Protein AF-A0A0L0ULN6-F1 (afdb_monomer_lite)

Secondary structure (DSSP, 8-state):
-GGGTTTS-HHHHHHHHHHT---SS--HHHHHHHHHHHHHHHHHHHHHHHHTT--HHHHHHHHHSTTSS--SSHHHHHHHH-TTHHHHHH-TTS-HHHHHHHHHHHHHHTHHHHHHHTT-HHHHHHHHHHTTT---PPPPP----------GGGGSS-----

Sequence (162 aa):
VVAAFANDPLDKLRARAADHGEYIRLSIEDKIELDAAHLAYQRSVAIITIKNKLKPGPVQTYLGNATRSRGTTNFNYFCKYDEEAGPIHRDPLIPYSERMVACGALWFQLGDAGRRQWKDEEFLDSIAAKRIDDAEAEPVPQSYRRPDRLKLTAWTRKIKRE

pLDDT: mean 74.61, std 17.22, range [36.41, 96.75]

Radius of gyration: 19.81 Å; chains: 1; bounding box: 51×35×45 Å

Structure (mmCIF, N/CA/C/O backbone):
data_AF-A0A0L0ULN6-F1
#
_entry.id   AF-A0A0L0ULN6-F1
#
loop_
_atom_site.group_PDB
_atom_site.id
_atom_site.type_symbol
_atom_site.label_atom_id
_atom_site.label_alt_id
_atom_site.label_comp_id
_atom_site.label_asym_id
_atom_site.label_entity_id
_atom_site.label_seq_id
_atom_site.pdbx_PDB_ins_code
_atom_site.Cartn_x
_atom_site.Cartn_y
_atom_site.Cartn_z
_atom_site.occupancy
_atom_site.B_iso_or_equiv
_atom_site.auth_seq_id
_atom_site.auth_comp_id
_atom_site.auth_asym_id
_atom_site.auth_atom_id
_atom_site.pdbx_PDB_model_num
ATOM 1 N N . VAL A 1 1 ? 15.457 -15.679 -13.984 1.00 51.94 1 VAL A N 1
ATOM 2 C CA . VAL A 1 1 ? 14.741 -15.475 -12.699 1.00 51.94 1 VAL A CA 1
ATOM 3 C C . VAL A 1 1 ? 13.366 -14.839 -12.914 1.00 51.94 1 VAL A C 1
ATOM 5 O O . VAL A 1 1 ? 12.394 -15.437 -12.487 1.00 51.94 1 VAL A O 1
ATOM 8 N N . VAL A 1 2 ? 13.247 -13.727 -13.655 1.00 56.56 2 VAL A N 1
ATOM 9 C CA . VAL A 1 2 ? 11.963 -13.021 -13.905 1.00 56.56 2 VAL A CA 1
ATOM 10 C C . VAL A 1 2 ? 10.849 -13.920 -14.478 1.00 56.56 2 VAL A C 1
ATOM 12 O O . VAL A 1 2 ? 9.715 -13.862 -14.015 1.00 56.56 2 VAL A O 1
ATOM 15 N N . ALA A 1 3 ? 11.174 -14.823 -15.412 1.00 61.00 3 ALA A N 1
ATOM 16 C CA . ALA A 1 3 ? 10.196 -15.740 -16.013 1.00 61.00 3 ALA A CA 1
ATOM 17 C C . ALA A 1 3 ? 9.526 -16.703 -15.010 1.00 61.00 3 ALA A C 1
ATOM 19 O O . ALA A 1 3 ? 8.411 -17.149 -15.254 1.00 61.00 3 ALA A O 1
ATOM 20 N N . ALA A 1 4 ? 10.173 -17.001 -13.876 1.00 67.19 4 ALA A N 1
ATOM 21 C CA . ALA A 1 4 ? 9.626 -17.906 -12.863 1.00 67.19 4 ALA A CA 1
ATOM 22 C C . ALA A 1 4 ? 8.501 -17.271 -12.029 1.00 67.19 4 ALA A C 1
ATOM 24 O O . ALA A 1 4 ? 7.751 -17.991 -11.379 1.00 67.19 4 ALA A O 1
ATOM 25 N N . PHE A 1 5 ? 8.376 -15.940 -12.054 1.00 73.75 5 PHE A N 1
ATOM 26 C CA . PHE A 1 5 ? 7.412 -15.198 -11.239 1.00 73.75 5 PHE A CA 1
ATOM 27 C C . PHE A 1 5 ? 6.361 -14.459 -12.074 1.00 73.75 5 PHE A C 1
ATOM 29 O O . PHE A 1 5 ? 5.481 -13.815 -11.519 1.00 73.75 5 PHE A O 1
ATOM 36 N N . ALA A 1 6 ? 6.413 -14.559 -13.404 1.00 72.12 6 ALA A N 1
ATOM 37 C CA . ALA A 1 6 ? 5.553 -13.786 -14.304 1.00 72.12 6 ALA A CA 1
ATOM 38 C C . ALA A 1 6 ? 4.043 -14.008 -14.080 1.00 72.12 6 ALA A C 1
ATOM 40 O O . ALA A 1 6 ? 3.249 -13.113 -14.352 1.00 72.12 6 ALA A O 1
ATOM 41 N N . ASN A 1 7 ? 3.663 -15.181 -13.563 1.00 80.56 7 ASN A N 1
ATOM 42 C CA . ASN A 1 7 ? 2.272 -15.553 -13.299 1.00 80.56 7 ASN A CA 1
ATOM 43 C C . ASN A 1 7 ? 1.882 -15.448 -11.815 1.00 80.56 7 ASN A C 1
ATOM 45 O O . ASN A 1 7 ? 0.751 -15.786 -11.463 1.00 80.56 7 ASN A O 1
ATOM 49 N N . ASP A 1 8 ? 2.794 -15.026 -10.934 1.00 79.19 8 ASP A N 1
ATOM 50 C CA . ASP A 1 8 ? 2.466 -14.881 -9.519 1.00 79.19 8 ASP A CA 1
ATOM 51 C C . ASP A 1 8 ? 1.533 -13.671 -9.312 1.00 79.19 8 ASP A C 1
ATOM 53 O O . ASP A 1 8 ? 1.737 -12.612 -9.914 1.00 79.19 8 ASP A O 1
ATOM 57 N N . PRO A 1 9 ? 0.519 -13.780 -8.434 1.00 80.56 9 PRO A N 1
ATOM 58 C CA . PRO A 1 9 ? -0.282 -12.629 -8.041 1.00 80.56 9 PRO A CA 1
ATOM 59 C C . PRO A 1 9 ? 0.603 -11.556 -7.388 1.00 80.56 9 PRO A C 1
ATOM 61 O O . PRO A 1 9 ? 1.616 -11.859 -6.748 1.00 80.56 9 PRO A O 1
ATOM 64 N N . LEU A 1 10 ? 0.193 -10.289 -7.519 1.00 77.50 10 LEU A N 1
ATOM 65 C CA . LEU A 1 10 ? 0.982 -9.120 -7.106 1.00 77.50 10 LEU A CA 1
ATOM 66 C C . LEU A 1 10 ? 1.473 -9.195 -5.651 1.00 77.50 10 LEU A C 1
ATOM 68 O O . LEU A 1 10 ? 2.571 -8.737 -5.342 1.00 77.50 10 LEU A O 1
ATOM 72 N N . ASP A 1 11 ? 0.691 -9.774 -4.748 1.00 70.19 11 ASP A N 1
ATOM 73 C CA . ASP A 1 11 ? 1.057 -9.866 -3.335 1.00 70.19 11 ASP A CA 1
ATOM 74 C C . ASP A 1 11 ? 2.137 -10.908 -3.058 1.00 70.19 11 ASP A C 1
ATOM 76 O O . ASP A 1 11 ? 3.064 -10.643 -2.289 1.00 70.19 11 ASP A O 1
ATOM 80 N N . LYS A 1 12 ? 2.112 -12.035 -3.777 1.00 77.25 12 LYS A N 1
ATOM 81 C CA . LYS A 1 12 ? 3.208 -13.013 -3.748 1.00 77.25 12 LYS A CA 1
ATOM 82 C C . LYS A 1 12 ? 4.477 -12.425 -4.354 1.00 77.25 12 LYS A C 1
ATOM 84 O O . LYS A 1 12 ? 5.553 -12.611 -3.790 1.00 77.25 12 LYS A O 1
ATOM 89 N N . LEU A 1 13 ? 4.355 -11.649 -5.435 1.00 80.44 13 LEU A N 1
ATOM 90 C CA . LEU A 1 13 ? 5.482 -10.911 -6.013 1.00 80.44 13 LEU A CA 1
ATOM 91 C C . LEU A 1 13 ? 6.113 -9.942 -5.007 1.00 80.44 13 LEU A C 1
ATOM 93 O O . LEU A 1 13 ? 7.335 -9.898 -4.892 1.00 80.44 13 LEU A O 1
ATOM 97 N N . ARG A 1 14 ? 5.300 -9.206 -4.237 1.00 79.94 14 ARG A N 1
ATOM 98 C CA . ARG A 1 14 ? 5.784 -8.294 -3.186 1.00 79.94 14 ARG A CA 1
ATOM 99 C C . ARG A 1 14 ? 6.528 -9.030 -2.074 1.00 79.94 14 ARG A C 1
ATOM 101 O O . ARG A 1 14 ? 7.600 -8.581 -1.678 1.00 79.94 14 ARG A O 1
ATOM 108 N N . ALA A 1 15 ? 5.977 -10.144 -1.588 1.00 76.44 15 ALA A N 1
ATOM 109 C CA . ALA A 1 15 ? 6.623 -10.955 -0.557 1.00 76.44 15 ALA A CA 1
ATOM 110 C C . ALA A 1 15 ? 7.980 -11.489 -1.043 1.00 76.44 15 ALA A C 1
ATOM 112 O O . ALA A 1 15 ? 9.001 -11.263 -0.400 1.00 76.44 15 ALA A O 1
ATOM 113 N N . ARG A 1 16 ? 8.017 -12.076 -2.245 1.00 78.38 16 ARG A N 1
ATOM 114 C CA . ARG A 1 16 ? 9.261 -12.564 -2.853 1.00 78.38 16 ARG A CA 1
ATOM 115 C C . ARG A 1 16 ? 10.274 -11.451 -3.103 1.00 78.38 16 ARG A C 1
ATOM 117 O O . ARG A 1 16 ? 11.460 -11.663 -2.887 1.00 78.38 16 ARG A O 1
ATOM 124 N N . ALA A 1 17 ? 9.838 -10.274 -3.550 1.00 82.69 17 ALA A N 1
ATOM 125 C CA . ALA A 1 17 ? 10.733 -9.136 -3.753 1.00 82.69 17 ALA A CA 1
ATOM 126 C C . ALA A 1 17 ? 11.414 -8.704 -2.443 1.00 82.69 17 ALA A C 1
ATOM 128 O O . ALA A 1 17 ? 12.585 -8.330 -2.464 1.00 82.69 17 ALA A O 1
ATOM 129 N N . ALA A 1 18 ? 10.710 -8.793 -1.309 1.00 77.50 18 ALA A N 1
ATOM 130 C CA . ALA A 1 18 ? 11.297 -8.553 0.006 1.00 77.50 18 ALA A CA 1
ATOM 131 C C . ALA A 1 18 ? 12.289 -9.660 0.403 1.00 77.50 18 ALA A C 1
ATOM 133 O O . ALA A 1 18 ? 13.384 -9.349 0.871 1.00 77.50 18 ALA A O 1
ATOM 134 N N . ASP A 1 19 ? 11.941 -10.928 0.166 1.00 79.12 19 ASP A N 1
ATOM 135 C CA . ASP A 1 19 ? 12.786 -12.081 0.507 1.00 79.12 19 ASP A CA 1
ATOM 136 C C . ASP A 1 19 ? 14.081 -12.134 -0.326 1.00 79.12 19 ASP A C 1
ATOM 138 O O . ASP A 1 19 ? 15.147 -12.466 0.191 1.00 79.12 19 ASP A O 1
ATOM 142 N N . HIS A 1 20 ? 14.008 -11.770 -1.610 1.00 80.56 20 HIS A N 1
ATOM 143 C CA . HIS A 1 20 ? 15.142 -11.736 -2.544 1.00 80.56 20 HIS A CA 1
ATOM 144 C C . HIS A 1 20 ? 15.895 -10.390 -2.553 1.00 80.56 20 HIS A C 1
ATOM 146 O O . HIS A 1 20 ? 16.808 -10.191 -3.356 1.00 80.56 20 HIS A O 1
ATOM 152 N N . GLY A 1 21 ? 15.513 -9.442 -1.692 1.00 79.31 21 GLY A N 1
ATOM 153 C CA . GLY A 1 21 ? 16.095 -8.103 -1.641 1.00 79.31 21 GLY A CA 1
ATOM 154 C C . GLY A 1 21 ? 17.517 -8.092 -1.072 1.00 79.31 21 GLY A C 1
ATOM 155 O O . GLY A 1 21 ? 17.715 -7.980 0.138 1.00 79.31 21 GLY A O 1
ATOM 156 N N . GLU A 1 22 ? 18.528 -8.154 -1.937 1.00 78.81 22 GLU A N 1
ATOM 157 C CA . GLU A 1 22 ? 19.936 -8.142 -1.511 1.00 78.81 22 GLU A CA 1
ATOM 158 C C . GLU A 1 22 ? 20.552 -6.738 -1.468 1.00 78.81 22 GLU A C 1
ATOM 160 O O . GLU A 1 22 ? 21.306 -6.417 -0.544 1.00 78.81 22 GLU A O 1
ATOM 165 N N . TYR A 1 23 ? 20.226 -5.885 -2.441 1.00 78.06 23 TYR A N 1
ATOM 166 C CA . TYR A 1 23 ? 20.857 -4.578 -2.632 1.00 78.06 23 TYR A CA 1
ATOM 167 C C . TYR A 1 23 ? 19.973 -3.431 -2.144 1.00 78.06 23 TYR A C 1
ATOM 169 O O . TYR A 1 23 ? 18.759 -3.445 -2.308 1.00 78.06 23 TYR A O 1
ATOM 177 N N . ILE A 1 24 ? 20.601 -2.412 -1.549 1.00 72.38 24 ILE A N 1
ATOM 178 C CA . ILE A 1 24 ? 19.891 -1.250 -0.986 1.00 72.38 24 ILE A CA 1
ATOM 179 C C . ILE A 1 24 ? 19.811 -0.092 -1.994 1.00 72.38 24 ILE A C 1
ATOM 181 O O . ILE A 1 24 ? 18.902 0.732 -1.929 1.00 72.38 24 ILE A O 1
ATOM 185 N N . ARG A 1 25 ? 20.777 0.008 -2.915 1.00 75.38 25 ARG A N 1
ATOM 186 C CA . ARG A 1 25 ? 20.852 1.090 -3.907 1.00 75.38 25 ARG A CA 1
ATOM 187 C C . ARG A 1 25 ? 20.439 0.592 -5.285 1.00 75.38 25 ARG A C 1
ATOM 189 O O . ARG A 1 25 ? 20.830 -0.501 -5.675 1.00 75.38 25 ARG A O 1
ATOM 196 N N . LEU A 1 26 ? 19.723 1.451 -6.002 1.00 82.81 26 LEU A N 1
ATOM 197 C CA . LEU A 1 26 ? 19.355 1.268 -7.404 1.00 82.81 26 LEU A CA 1
ATOM 198 C C . LEU A 1 26 ? 20.533 1.641 -8.309 1.00 82.81 26 LEU A C 1
ATOM 200 O O . LEU A 1 26 ? 21.080 2.743 -8.157 1.00 82.81 26 LEU A O 1
ATOM 204 N N . SER A 1 27 ? 20.888 0.761 -9.247 1.00 86.56 27 SER A N 1
ATOM 205 C CA . SER A 1 27 ? 21.777 1.116 -10.357 1.00 86.56 27 SER A CA 1
ATOM 206 C C . SER A 1 27 ? 21.073 2.054 -11.347 1.00 86.56 27 SER A C 1
ATOM 208 O O . SER A 1 27 ? 19.884 2.359 -11.206 1.00 86.56 27 SER A O 1
ATOM 210 N N . ILE A 1 28 ? 21.808 2.576 -12.331 1.00 86.94 28 ILE A N 1
ATOM 211 C CA . ILE A 1 28 ? 21.217 3.412 -13.388 1.00 86.94 28 ILE A CA 1
ATOM 212 C C . ILE A 1 28 ? 20.243 2.575 -14.226 1.00 86.94 28 ILE A C 1
ATOM 214 O O . ILE A 1 28 ? 19.137 3.028 -14.512 1.00 86.94 28 ILE A O 1
ATOM 218 N N . GLU A 1 29 ? 20.616 1.339 -14.540 1.00 88.81 29 GLU A N 1
ATOM 219 C CA . GLU A 1 29 ? 19.792 0.372 -15.267 1.00 88.81 29 GLU A CA 1
ATOM 220 C C . GLU A 1 29 ? 18.510 0.067 -14.490 1.00 88.81 29 GLU A C 1
ATOM 222 O O . GLU A 1 29 ? 17.422 0.152 -15.058 1.00 88.81 29 GLU A O 1
ATOM 227 N N . ASP A 1 30 ? 18.625 -0.185 -13.178 1.00 87.81 30 ASP A N 1
ATOM 228 C CA . ASP A 1 30 ? 17.467 -0.445 -12.318 1.00 87.81 30 ASP A CA 1
ATOM 229 C C . ASP A 1 30 ? 16.495 0.759 -12.327 1.00 87.81 30 ASP A C 1
ATOM 231 O O . ASP A 1 30 ? 15.278 0.583 -12.349 1.00 87.81 30 ASP A O 1
ATOM 235 N N . LYS A 1 31 ? 17.006 2.002 -12.344 1.00 88.69 31 LYS A N 1
ATOM 236 C CA . LYS A 1 31 ? 16.163 3.213 -12.431 1.00 88.69 31 LYS A CA 1
ATOM 237 C C . LYS A 1 31 ? 15.440 3.316 -13.768 1.00 88.69 31 LYS A C 1
ATOM 239 O O . LYS A 1 31 ? 14.249 3.603 -13.777 1.00 88.69 31 LYS A O 1
ATOM 244 N N . ILE A 1 32 ? 16.138 3.064 -14.875 1.00 92.88 32 ILE A N 1
ATOM 245 C CA . ILE A 1 32 ? 15.547 3.106 -16.220 1.00 92.88 32 ILE A CA 1
ATOM 246 C C . ILE A 1 32 ? 14.415 2.076 -16.337 1.00 92.88 32 ILE A C 1
ATOM 248 O O . ILE A 1 32 ? 13.341 2.392 -16.852 1.00 92.88 32 ILE A O 1
ATOM 252 N N . GLU A 1 33 ? 14.629 0.859 -15.830 1.00 91.62 33 GLU A N 1
ATOM 253 C CA . GLU A 1 33 ? 13.610 -0.195 -15.838 1.00 91.62 33 GLU A CA 1
ATOM 254 C C . GLU A 1 33 ? 12.395 0.180 -14.971 1.00 91.62 33 GLU A C 1
ATOM 256 O O . GLU A 1 33 ? 11.246 0.039 -15.404 1.00 91.62 33 GLU A O 1
ATOM 261 N N . LEU A 1 34 ? 12.632 0.732 -13.777 1.00 90.06 34 LEU A N 1
ATOM 262 C CA . LEU A 1 34 ? 11.566 1.199 -12.889 1.00 90.06 34 LEU A CA 1
ATOM 263 C C . LEU A 1 34 ? 10.770 2.367 -13.481 1.00 90.06 34 LEU A C 1
ATOM 265 O O . LEU A 1 34 ? 9.543 2.378 -13.368 1.00 90.06 34 LEU A O 1
ATOM 269 N N . ASP A 1 35 ? 11.433 3.318 -14.137 1.00 92.56 35 ASP A N 1
ATOM 270 C CA . ASP A 1 35 ? 10.774 4.449 -14.791 1.00 92.56 35 ASP A CA 1
ATOM 271 C C . ASP A 1 35 ? 9.879 3.971 -15.940 1.00 92.56 35 ASP A C 1
ATOM 273 O O . ASP A 1 35 ? 8.728 4.403 -16.057 1.00 92.56 35 ASP A O 1
ATOM 277 N N . ALA A 1 36 ? 10.350 3.015 -16.748 1.00 93.75 36 ALA A N 1
ATOM 278 C CA . ALA A 1 36 ? 9.545 2.410 -17.806 1.00 93.75 36 ALA A CA 1
ATOM 279 C C . ALA A 1 36 ? 8.290 1.713 -17.246 1.00 93.75 36 ALA A C 1
ATOM 281 O O . ALA A 1 36 ? 7.181 1.915 -17.757 1.00 93.75 36 ALA A O 1
ATOM 282 N N . ALA A 1 37 ? 8.436 0.948 -16.159 1.00 92.94 37 ALA A N 1
ATOM 283 C CA . ALA A 1 37 ? 7.311 0.312 -15.475 1.00 92.94 37 ALA A CA 1
ATOM 284 C C . ALA A 1 37 ? 6.332 1.346 -14.886 1.00 92.94 37 ALA A C 1
ATOM 286 O O . ALA A 1 37 ? 5.110 1.196 -15.002 1.00 92.94 37 ALA A O 1
ATOM 287 N N . HIS A 1 38 ? 6.850 2.430 -14.301 1.00 90.19 38 HIS A N 1
ATOM 288 C CA . HIS A 1 38 ? 6.033 3.505 -13.745 1.00 90.19 38 HIS A CA 1
ATOM 289 C C . HIS A 1 38 ? 5.230 4.237 -14.827 1.00 90.19 38 HIS A C 1
ATOM 291 O O . HIS A 1 38 ? 4.036 4.486 -14.648 1.00 90.19 38 HIS A O 1
ATOM 297 N N . LEU A 1 39 ? 5.843 4.524 -15.976 1.00 92.62 39 LEU A N 1
ATOM 298 C CA . LEU A 1 39 ? 5.168 5.143 -17.117 1.00 92.62 39 LEU A CA 1
ATOM 299 C C . LEU A 1 39 ? 4.053 4.253 -17.675 1.00 92.62 39 LEU A C 1
ATOM 301 O O . LEU A 1 39 ? 2.966 4.748 -17.981 1.00 92.62 39 LEU A O 1
ATOM 305 N N . ALA A 1 40 ? 4.280 2.939 -17.771 1.00 94.38 40 ALA A N 1
ATOM 306 C CA . ALA A 1 40 ? 3.247 1.994 -18.195 1.00 94.38 40 ALA A CA 1
ATOM 307 C C . ALA A 1 40 ? 2.037 2.012 -17.242 1.00 94.38 40 ALA A C 1
ATOM 309 O O . ALA A 1 40 ? 0.888 2.108 -17.690 1.00 94.38 40 ALA A O 1
ATOM 310 N N . TYR A 1 41 ? 2.292 2.010 -15.929 1.00 91.12 41 TYR A N 1
ATOM 311 C CA . TYR A 1 41 ? 1.260 2.178 -14.906 1.00 91.12 41 TYR A CA 1
ATOM 312 C C . TYR A 1 41 ? 0.498 3.501 -15.075 1.00 91.12 41 TYR A C 1
ATOM 314 O O . TYR A 1 41 ? -0.727 3.481 -15.215 1.00 91.12 41 TYR A O 1
ATOM 322 N N . GLN A 1 42 ? 1.194 4.640 -15.147 1.00 90.56 42 GLN A N 1
ATOM 323 C CA . GLN A 1 42 ? 0.562 5.952 -15.325 1.00 90.56 42 GLN A CA 1
ATOM 324 C C . GLN A 1 42 ? -0.305 6.011 -16.589 1.00 90.56 42 GLN A C 1
ATOM 326 O O . GLN A 1 42 ? -1.426 6.524 -16.550 1.00 90.56 42 GLN A O 1
ATOM 331 N N . ARG A 1 43 ? 0.172 5.433 -17.698 1.00 94.31 43 ARG A N 1
ATOM 332 C CA . ARG A 1 43 ? -0.575 5.370 -18.959 1.00 94.31 43 ARG A CA 1
ATOM 333 C C . ARG A 1 43 ? -1.876 4.585 -18.804 1.00 94.31 43 ARG A C 1
ATOM 335 O O . ARG A 1 43 ? -2.918 5.054 -19.255 1.00 94.31 43 ARG A O 1
ATOM 342 N N . SER A 1 44 ? -1.836 3.426 -18.146 1.00 94.38 44 SER A N 1
ATOM 343 C CA . SER A 1 44 ? -3.041 2.624 -17.886 1.00 94.38 44 SER A CA 1
ATOM 344 C C . SER A 1 44 ? -4.078 3.388 -17.052 1.00 94.38 44 SER A C 1
ATOM 346 O O . SER A 1 44 ? -5.260 3.420 -17.402 1.00 94.38 44 SER A O 1
ATOM 348 N N . VAL A 1 45 ? -3.627 4.087 -16.006 1.00 92.25 45 VAL A N 1
ATOM 349 C CA . VAL A 1 45 ? -4.481 4.895 -15.129 1.00 92.25 45 VAL A CA 1
ATOM 350 C C . VAL A 1 45 ? -5.109 6.047 -15.911 1.00 92.25 45 VAL A C 1
ATOM 352 O O . VAL A 1 45 ? -6.314 6.287 -15.802 1.00 92.25 45 VAL A O 1
ATOM 355 N N . ALA A 1 46 ? -4.325 6.731 -16.746 1.00 93.50 46 ALA A N 1
ATOM 356 C CA . ALA A 1 46 ? -4.810 7.818 -17.587 1.00 93.50 46 ALA A CA 1
ATOM 357 C C . ALA A 1 46 ? -5.872 7.339 -18.591 1.00 93.50 46 ALA A C 1
ATOM 359 O O . ALA A 1 46 ? -6.910 7.983 -18.725 1.00 93.50 46 ALA A O 1
ATOM 360 N N . ILE A 1 47 ? -5.671 6.182 -19.236 1.00 96.75 47 ILE A N 1
ATOM 361 C CA . ILE A 1 47 ? -6.653 5.592 -20.164 1.00 96.75 47 ILE A CA 1
ATOM 362 C C . ILE A 1 47 ? -7.987 5.331 -19.457 1.00 96.75 47 ILE A C 1
ATOM 364 O O . ILE A 1 47 ? -9.032 5.707 -19.983 1.00 96.75 47 ILE A O 1
ATOM 368 N N . ILE A 1 48 ? -7.968 4.730 -18.262 1.00 94.12 48 ILE A N 1
ATOM 369 C CA . ILE A 1 48 ? -9.186 4.475 -17.473 1.00 94.12 48 ILE A CA 1
ATOM 370 C C . ILE A 1 48 ? -9.866 5.794 -17.095 1.00 94.12 48 ILE A C 1
ATOM 372 O O . ILE A 1 48 ? -11.082 5.933 -17.235 1.00 94.12 48 ILE A O 1
ATOM 376 N N . THR A 1 49 ? -9.074 6.773 -16.660 1.00 91.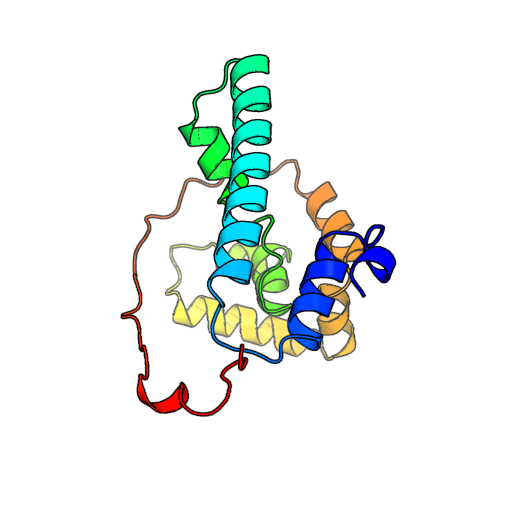62 49 THR A N 1
ATOM 377 C CA . THR A 1 49 ? -9.556 8.102 -16.264 1.00 91.62 49 THR A CA 1
ATOM 378 C C . THR A 1 49 ? -10.274 8.792 -17.424 1.00 91.62 49 THR A C 1
ATOM 380 O O . THR A 1 49 ? -11.390 9.273 -17.249 1.00 91.62 49 THR A O 1
ATOM 383 N N . ILE A 1 50 ? -9.682 8.774 -18.624 1.00 93.94 50 ILE A N 1
ATOM 384 C CA . ILE A 1 50 ? -10.267 9.349 -19.845 1.00 93.94 50 ILE A CA 1
ATOM 385 C C . ILE A 1 50 ? -11.516 8.572 -20.267 1.00 93.94 50 ILE A C 1
ATOM 387 O O . ILE A 1 50 ? -12.566 9.178 -20.482 1.00 93.94 50 ILE A O 1
ATOM 391 N N . LYS A 1 51 ? -11.423 7.236 -20.346 1.00 95.75 51 LYS A N 1
ATOM 392 C CA . LYS A 1 51 ? -12.529 6.352 -20.748 1.00 95.75 51 LYS A CA 1
ATOM 393 C C . LYS A 1 51 ? -13.781 6.604 -19.907 1.00 95.75 51 LYS A C 1
ATOM 395 O O . LYS A 1 51 ? -14.881 6.663 -20.447 1.00 95.75 51 LYS A O 1
ATOM 400 N N . ASN A 1 52 ? -13.594 6.793 -18.604 1.00 93.38 52 ASN A N 1
ATOM 401 C CA . ASN A 1 52 ? -14.678 6.963 -17.642 1.00 93.38 52 ASN A CA 1
ATOM 402 C C . ASN A 1 52 ? -14.968 8.439 -17.306 1.00 93.38 52 ASN A C 1
ATOM 404 O O . ASN A 1 52 ? -15.794 8.705 -16.438 1.00 93.38 52 ASN A O 1
ATOM 408 N N . LYS A 1 53 ? -14.308 9.400 -17.976 1.00 93.44 53 LYS A N 1
ATOM 409 C CA . LYS A 1 53 ? -14.457 10.854 -17.758 1.00 93.44 53 LYS A CA 1
ATOM 410 C C . LYS A 1 53 ? -14.275 11.278 -16.290 1.00 93.44 53 LYS A C 1
ATOM 412 O O . LYS A 1 53 ? -14.972 12.159 -15.790 1.00 93.44 53 LYS A O 1
ATOM 417 N N . LEU A 1 54 ? -13.341 10.637 -15.591 1.00 86.94 54 LEU A N 1
ATOM 418 C CA . LEU A 1 54 ? -13.090 10.866 -14.169 1.00 86.94 54 LEU A CA 1
ATOM 419 C C . LEU A 1 54 ? -12.172 12.073 -13.956 1.00 86.94 54 LEU A C 1
ATOM 421 O O . LEU A 1 54 ? -11.283 12.354 -14.760 1.00 86.94 54 LEU A O 1
ATOM 425 N N . LYS A 1 55 ? -12.339 12.763 -12.823 1.00 84.81 55 LYS A N 1
ATOM 426 C CA . LYS A 1 55 ? -11.343 13.738 -12.363 1.00 84.81 55 LYS A CA 1
ATOM 427 C C . LYS A 1 55 ? -10.109 12.989 -11.826 1.00 84.81 55 LYS A C 1
ATOM 429 O O . LYS A 1 55 ? -10.284 12.010 -11.101 1.00 84.81 55 LYS A O 1
ATOM 434 N N . PRO A 1 56 ? -8.874 13.454 -12.095 1.00 80.06 56 PRO A N 1
ATOM 435 C CA . PRO A 1 56 ? -7.661 12.777 -11.626 1.00 80.06 56 PRO A CA 1
ATOM 436 C C . PRO A 1 56 ? -7.548 12.663 -10.100 1.00 80.06 56 PRO A C 1
ATOM 438 O O . PRO A 1 56 ? -7.039 11.660 -9.612 1.00 80.06 56 PRO A O 1
ATOM 441 N N . GLY A 1 57 ? -8.043 13.657 -9.351 1.00 79.88 57 GLY A N 1
ATOM 442 C CA . GLY A 1 57 ? -7.956 13.692 -7.884 1.00 79.88 57 GLY A CA 1
ATOM 443 C C . GLY A 1 57 ? -8.546 12.444 -7.213 1.00 79.88 57 GLY A C 1
ATOM 444 O O . GLY A 1 57 ? -7.796 11.702 -6.589 1.00 79.88 57 GLY A O 1
ATOM 445 N N . PRO A 1 58 ? -9.846 12.142 -7.399 1.00 77.81 58 PRO A N 1
ATOM 446 C CA . PRO A 1 58 ? -10.458 10.922 -6.866 1.00 77.81 58 PRO A CA 1
ATOM 447 C C . PRO A 1 58 ? -9.761 9.625 -7.297 1.00 77.81 58 PRO A C 1
ATOM 449 O O . PRO A 1 58 ? -9.626 8.706 -6.495 1.00 77.81 58 PRO A O 1
ATOM 452 N N . VAL A 1 59 ? -9.267 9.549 -8.539 1.00 78.69 59 VAL A N 1
ATOM 453 C CA . VAL A 1 59 ? -8.536 8.373 -9.043 1.00 78.69 59 VAL A CA 1
ATOM 454 C C . VAL A 1 59 ? -7.217 8.185 -8.293 1.00 78.69 59 VAL A C 1
ATOM 456 O O . VAL A 1 59 ? -6.893 7.075 -7.878 1.00 78.69 59 VAL A O 1
ATOM 459 N N . GLN A 1 60 ? -6.468 9.266 -8.078 1.00 77.50 60 GLN A N 1
ATOM 460 C CA . GLN A 1 60 ? -5.226 9.237 -7.310 1.00 77.50 60 GLN A CA 1
ATOM 461 C C . GLN A 1 60 ? -5.479 8.936 -5.835 1.00 77.50 60 GLN A C 1
ATOM 463 O O . GLN A 1 60 ? -4.736 8.147 -5.264 1.00 77.50 60 GLN A O 1
ATOM 468 N N . THR A 1 61 ? -6.536 9.485 -5.233 1.00 73.88 61 THR A N 1
ATOM 469 C CA . THR A 1 61 ? -6.937 9.145 -3.860 1.00 73.88 61 THR A CA 1
ATOM 470 C C . THR A 1 61 ? -7.300 7.668 -3.747 1.00 73.88 61 THR A C 1
ATOM 472 O O . THR A 1 61 ? -6.837 6.991 -2.837 1.00 73.88 61 THR A O 1
ATOM 475 N N . TYR A 1 62 ? -8.057 7.123 -4.700 1.00 76.94 62 TYR A N 1
ATOM 476 C CA . TYR A 1 62 ? -8.409 5.704 -4.718 1.00 76.94 62 TYR A CA 1
ATOM 477 C C . TYR A 1 62 ? -7.179 4.792 -4.875 1.00 76.94 62 TYR A C 1
ATOM 479 O O . TYR A 1 62 ? -7.064 3.778 -4.188 1.00 76.94 62 TYR A O 1
ATOM 487 N N . LEU A 1 63 ? -6.239 5.155 -5.754 1.00 79.25 63 LEU A N 1
ATOM 488 C CA . LEU A 1 63 ? -5.004 4.394 -5.981 1.00 79.25 63 LEU A CA 1
ATOM 489 C C . LEU A 1 63 ? -3.974 4.566 -4.854 1.00 79.25 63 LEU A C 1
ATOM 491 O O . LEU A 1 63 ? -3.211 3.641 -4.581 1.00 79.25 63 LEU A O 1
ATOM 495 N N . GLY A 1 64 ? -3.941 5.744 -4.230 1.00 65.44 64 GLY A N 1
ATOM 496 C CA . GLY A 1 64 ? -3.034 6.123 -3.149 1.00 65.44 64 GLY A CA 1
ATOM 497 C C . GLY A 1 64 ? -3.544 5.764 -1.753 1.00 65.44 64 GLY A C 1
ATOM 498 O O . GLY A 1 64 ? -2.751 5.731 -0.812 1.00 65.44 64 GLY A O 1
ATOM 499 N N . ASN A 1 65 ? -4.835 5.457 -1.597 1.00 55.41 65 ASN A N 1
ATOM 500 C CA . ASN A 1 65 ? -5.377 4.987 -0.331 1.00 55.41 65 ASN A CA 1
ATOM 501 C C . ASN A 1 65 ? -4.731 3.651 0.060 1.00 55.41 65 ASN A C 1
ATOM 503 O O . ASN A 1 65 ? -4.636 2.705 -0.726 1.00 55.41 65 ASN A O 1
ATOM 507 N N . ALA A 1 66 ? -4.336 3.570 1.334 1.00 46.97 66 ALA A N 1
ATOM 508 C CA . ALA A 1 66 ? -3.689 2.437 2.001 1.00 46.97 66 ALA A CA 1
ATOM 509 C C . ALA A 1 66 ? -4.521 1.130 2.035 1.00 46.97 66 ALA A C 1
ATOM 511 O O . ALA A 1 66 ? -4.255 0.224 2.817 1.00 46.97 66 ALA A O 1
ATOM 512 N N . THR A 1 67 ? -5.580 1.031 1.234 1.00 46.41 67 THR A N 1
ATOM 513 C CA . THR A 1 67 ? -6.403 -0.166 1.036 1.00 46.41 67 THR A CA 1
ATOM 514 C C . THR A 1 67 ? -5.737 -1.203 0.132 1.00 46.41 67 THR A C 1
ATOM 516 O O . THR A 1 67 ? -6.085 -2.371 0.241 1.00 46.41 67 THR A O 1
ATOM 519 N N . ARG A 1 68 ? -4.776 -0.819 -0.728 1.00 50.62 68 ARG A N 1
ATOM 520 C CA . ARG A 1 68 ? -4.084 -1.751 -1.652 1.00 50.62 68 ARG A CA 1
ATOM 521 C C . ARG A 1 68 ? -2.631 -2.064 -1.305 1.00 50.62 68 ARG A C 1
ATOM 523 O O . ARG A 1 68 ? -2.083 -3.056 -1.798 1.00 50.62 68 ARG A O 1
ATOM 530 N N . SER A 1 69 ? -1.980 -1.229 -0.500 1.00 48.59 69 SER A N 1
ATOM 531 C CA . SER A 1 69 ? -0.749 -1.622 0.173 1.00 48.59 69 SER A CA 1
ATOM 532 C C . SER A 1 69 ? -1.166 -2.510 1.329 1.00 48.59 69 SER A C 1
ATOM 534 O O . SER A 1 69 ? -1.681 -2.028 2.337 1.00 48.59 69 SER A O 1
ATOM 536 N N . ARG A 1 70 ? -0.990 -3.824 1.159 1.00 53.66 70 ARG A N 1
ATOM 537 C CA . ARG A 1 70 ? -1.150 -4.739 2.274 1.00 53.66 70 ARG A CA 1
ATOM 538 C C . ARG A 1 70 ? -0.241 -4.234 3.398 1.00 53.66 70 ARG A C 1
ATOM 540 O O . ARG A 1 70 ? 0.969 -4.140 3.197 1.00 53.66 70 ARG A O 1
ATOM 547 N N . GLY A 1 71 ? -0.830 -3.748 4.494 1.00 51.69 71 GLY A N 1
ATOM 548 C CA . GLY A 1 71 ? -0.079 -3.087 5.559 1.00 51.69 71 GLY A CA 1
ATOM 549 C C . GLY A 1 71 ? 1.032 -4.007 6.059 1.00 51.69 71 GLY A C 1
ATOM 550 O O . GLY A 1 71 ? 0.896 -5.225 6.013 1.00 51.69 71 GLY A O 1
ATOM 551 N N . THR A 1 72 ? 2.140 -3.442 6.540 1.00 54.59 72 THR A N 1
ATOM 552 C CA . THR A 1 72 ? 3.330 -4.232 6.907 1.00 54.59 72 THR A CA 1
ATOM 553 C C . THR A 1 72 ? 3.060 -5.254 8.024 1.00 54.59 72 THR A C 1
ATOM 555 O O . THR A 1 72 ? 3.865 -6.160 8.220 1.00 54.59 72 THR A O 1
ATOM 558 N N . THR A 1 73 ? 1.955 -5.127 8.774 1.00 70.06 73 THR A N 1
ATOM 559 C CA . THR A 1 73 ? 1.642 -5.984 9.925 1.00 70.06 73 THR A CA 1
ATOM 560 C C . THR A 1 73 ? 0.189 -6.466 9.931 1.00 70.06 73 THR A C 1
ATOM 562 O O . THR A 1 73 ? -0.740 -5.692 9.697 1.00 70.06 73 THR A O 1
ATOM 565 N N . ASN A 1 74 ? -0.012 -7.735 10.308 1.00 83.00 74 ASN A N 1
ATOM 566 C CA . ASN A 1 74 ? -1.334 -8.338 10.541 1.00 83.00 74 ASN A CA 1
ATOM 567 C C . ASN A 1 74 ? -2.179 -7.531 11.545 1.00 83.00 74 ASN A C 1
ATOM 569 O O . ASN A 1 74 ? -3.395 -7.435 11.420 1.00 83.00 74 ASN A O 1
ATOM 573 N N . PHE A 1 75 ? -1.515 -6.911 12.522 1.00 84.62 75 PHE A N 1
ATOM 574 C CA . PHE A 1 75 ? -2.145 -6.067 13.533 1.00 84.62 75 PHE A CA 1
ATOM 575 C C . PHE A 1 75 ? -2.872 -4.859 12.927 1.00 84.62 75 PHE A C 1
ATOM 577 O O . PHE A 1 75 ? -3.962 -4.517 13.368 1.00 84.62 75 PHE A O 1
ATOM 584 N N . ASN A 1 76 ? -2.322 -4.243 11.876 1.00 83.00 76 ASN A N 1
ATOM 585 C CA . ASN A 1 76 ? -2.984 -3.109 11.231 1.00 83.00 76 ASN A CA 1
ATOM 586 C C . ASN A 1 76 ? -4.293 -3.527 10.545 1.00 83.00 76 ASN A C 1
ATOM 588 O O . ASN A 1 76 ? -5.224 -2.727 10.477 1.00 83.00 76 ASN A O 1
ATOM 592 N N . TYR A 1 77 ? -4.381 -4.766 10.052 1.00 80.75 77 TYR A N 1
ATOM 593 C CA . TYR A 1 77 ? -5.632 -5.297 9.515 1.00 80.75 77 TYR A CA 1
ATOM 594 C C . TYR A 1 77 ? -6.654 -5.568 10.592 1.00 80.75 77 TYR A C 1
ATOM 596 O O . TYR A 1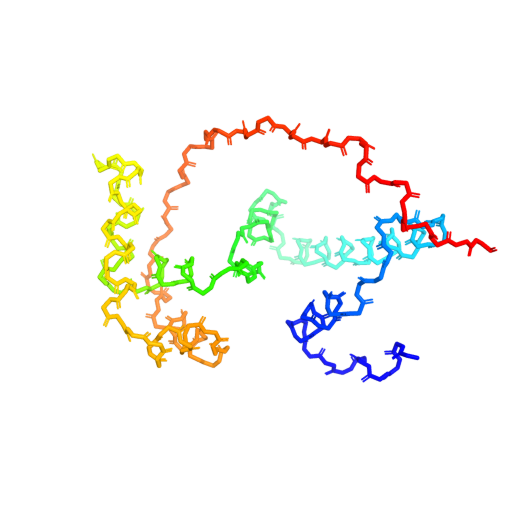 77 ? -7.801 -5.177 10.419 1.00 80.75 77 TYR A O 1
ATOM 604 N N . PHE A 1 78 ? -6.223 -6.156 11.703 1.00 86.50 78 PHE A N 1
ATOM 605 C CA . PHE A 1 78 ? -7.070 -6.344 12.868 1.00 86.50 78 PHE A CA 1
ATOM 606 C C . PHE A 1 78 ? -7.667 -5.011 13.334 1.00 86.50 78 PHE A C 1
ATOM 608 O O . PHE A 1 78 ? -8.878 -4.838 13.298 1.00 86.50 78 PHE A O 1
ATOM 615 N N . CYS A 1 79 ? -6.837 -3.999 13.599 1.00 84.88 79 CYS A N 1
ATOM 616 C CA . CYS A 1 79 ? -7.313 -2.674 14.012 1.00 84.88 79 CYS A CA 1
ATOM 617 C C . CYS A 1 79 ? -8.236 -1.994 12.991 1.00 84.88 79 CYS A C 1
ATOM 619 O O . CYS A 1 79 ? -8.982 -1.089 13.344 1.00 84.88 79 CYS A O 1
ATOM 621 N N . LYS A 1 80 ? -8.164 -2.362 11.708 1.00 80.00 80 LYS A N 1
ATOM 622 C CA . LYS A 1 80 ? -8.967 -1.738 10.652 1.00 80.00 80 LYS A CA 1
ATOM 623 C C . LYS A 1 80 ? -10.269 -2.486 10.391 1.00 80.00 80 LYS A C 1
ATOM 625 O O . LYS A 1 80 ? -11.289 -1.850 10.129 1.00 80.00 80 LYS A O 1
ATOM 630 N N . TYR A 1 81 ? -10.228 -3.810 10.371 1.00 81.31 81 TYR A N 1
ATOM 631 C CA . TYR A 1 81 ? -11.295 -4.649 9.836 1.00 81.31 81 TYR A CA 1
ATOM 632 C C . TYR A 1 81 ? -12.075 -5.401 10.901 1.00 81.31 81 TYR A C 1
ATOM 634 O O . TYR A 1 81 ? -13.228 -5.726 10.645 1.00 81.31 81 TYR A O 1
ATOM 642 N N . ASP A 1 82 ? -11.490 -5.610 12.075 1.00 87.19 82 ASP A N 1
ATOM 643 C CA . ASP A 1 82 ? -12.169 -6.263 13.183 1.00 87.19 82 ASP A CA 1
ATOM 644 C C . ASP A 1 82 ? -13.413 -5.475 13.626 1.00 87.19 82 ASP A C 1
ATOM 646 O O . ASP A 1 82 ? -13.492 -4.244 13.482 1.00 87.19 82 ASP A O 1
ATOM 650 N N . GLU A 1 83 ? -14.409 -6.205 14.116 1.00 86.81 83 GLU A N 1
ATOM 651 C CA . GLU A 1 83 ? -15.686 -5.646 14.558 1.00 86.81 83 GLU A CA 1
ATOM 652 C C . GLU A 1 83 ? -15.553 -4.919 15.899 1.00 86.81 83 GLU A C 1
ATOM 654 O O . GLU A 1 83 ? -16.200 -3.891 16.089 1.00 86.81 83 GLU A O 1
ATOM 659 N N . GLU A 1 84 ? -14.663 -5.375 16.784 1.00 87.56 84 GLU A N 1
ATOM 660 C CA . GLU A 1 84 ? -14.448 -4.784 18.106 1.00 87.56 84 GLU A CA 1
ATOM 661 C C . GLU A 1 84 ? -13.301 -3.766 18.088 1.00 87.56 84 GLU A C 1
ATOM 663 O O . GLU A 1 84 ? -13.443 -2.643 18.577 1.00 87.56 84 GLU A O 1
ATOM 668 N N . ALA A 1 85 ? -12.165 -4.108 17.470 1.00 87.56 85 ALA A N 1
ATOM 669 C CA . ALA A 1 85 ? -11.011 -3.210 17.415 1.00 87.56 85 ALA A CA 1
ATOM 670 C C . ALA A 1 85 ? -11.174 -2.081 16.382 1.00 87.56 85 ALA A C 1
ATOM 672 O O . ALA A 1 85 ? -10.637 -0.987 16.571 1.00 87.56 85 ALA A O 1
ATOM 673 N N . GLY A 1 86 ? -11.940 -2.311 15.310 1.00 84.88 86 GLY A N 1
ATOM 674 C CA . GLY A 1 86 ? -12.200 -1.328 14.253 1.00 84.88 86 GLY A CA 1
ATOM 675 C C . GLY A 1 86 ? -12.808 -0.014 14.757 1.00 84.88 86 GLY A C 1
ATOM 676 O O . GLY A 1 86 ? -12.253 1.053 14.472 1.00 84.88 86 GLY A O 1
ATOM 677 N N . PRO A 1 87 ? -13.931 -0.054 15.497 1.00 87.75 87 PRO A N 1
ATOM 678 C CA . PRO A 1 87 ? -14.540 1.131 16.097 1.00 87.75 87 PRO A CA 1
ATOM 679 C C . PRO A 1 87 ? -13.595 1.860 17.055 1.00 87.75 87 PRO A C 1
ATOM 681 O O . PRO A 1 87 ? -13.426 3.071 16.929 1.00 87.75 87 PRO A O 1
ATOM 684 N N . ILE A 1 88 ? -12.898 1.124 17.931 1.00 87.12 88 ILE A N 1
ATOM 685 C CA . ILE A 1 88 ? -11.935 1.698 18.885 1.00 87.12 88 ILE A CA 1
ATOM 686 C C . ILE A 1 88 ? -10.819 2.435 18.147 1.00 87.12 88 ILE A C 1
ATOM 688 O O . ILE A 1 88 ? -10.441 3.527 18.551 1.00 87.12 88 ILE A O 1
ATOM 692 N N . HIS A 1 89 ? -10.296 1.868 17.058 1.00 84.25 89 HIS A N 1
ATOM 693 C CA . HIS A 1 89 ? -9.218 2.472 16.279 1.00 84.25 89 HIS A CA 1
ATOM 694 C C . HIS A 1 89 ? -9.647 3.761 15.555 1.00 84.25 89 HIS A C 1
ATOM 696 O O . HIS A 1 89 ? -8.826 4.666 15.375 1.00 84.25 89 HIS A O 1
ATOM 702 N N . ARG A 1 90 ? -10.914 3.851 15.128 1.00 84.31 90 ARG A N 1
ATOM 703 C CA . ARG A 1 90 ? -11.455 5.009 14.394 1.00 84.31 90 ARG A CA 1
ATOM 704 C C . ARG A 1 90 ? -11.997 6.114 15.288 1.00 84.31 90 ARG A C 1
ATOM 706 O O . ARG A 1 90 ? -12.160 7.221 14.786 1.00 84.31 90 ARG A O 1
ATOM 713 N N . ASP A 1 91 ? -12.264 5.834 16.560 1.00 85.38 91 ASP A N 1
ATOM 714 C CA . ASP A 1 91 ? -12.855 6.804 17.478 1.00 85.38 91 ASP A CA 1
ATOM 715 C C . ASP A 1 91 ? -11.941 8.039 17.644 1.00 85.38 91 ASP A C 1
ATOM 717 O O . ASP A 1 91 ? -10.832 7.931 18.179 1.00 85.38 91 ASP A O 1
ATOM 721 N N . PRO A 1 92 ? -12.342 9.234 17.177 1.00 84.19 92 PRO A N 1
ATOM 722 C CA . PRO A 1 92 ? -11.518 10.430 17.307 1.00 84.19 92 PRO A CA 1
ATOM 723 C C . PRO A 1 92 ? -11.493 10.984 18.739 1.00 84.19 92 PRO A C 1
ATOM 725 O O . PRO A 1 92 ? -10.615 11.790 19.044 1.00 84.19 92 PRO A O 1
ATOM 728 N N . LEU A 1 93 ? -12.420 10.571 19.611 1.00 88.06 93 LEU A N 1
ATOM 729 C CA . LEU A 1 93 ? -12.537 11.073 20.984 1.00 88.06 93 LEU A CA 1
ATOM 730 C C . LEU A 1 93 ? -11.460 10.496 21.907 1.00 88.06 93 LEU A C 1
ATOM 732 O O . LEU A 1 93 ? -11.061 11.143 22.873 1.00 88.06 93 LEU A O 1
ATOM 736 N N . ILE A 1 94 ? -10.964 9.297 21.600 1.00 84.69 94 ILE A N 1
ATOM 737 C CA . ILE A 1 94 ? -9.941 8.616 22.396 1.00 84.69 94 ILE A CA 1
ATOM 738 C C . ILE A 1 94 ? -8.546 9.030 21.897 1.00 84.69 94 ILE A C 1
ATOM 740 O O . ILE A 1 94 ? -8.278 8.938 20.695 1.00 84.69 94 ILE A O 1
ATOM 744 N N . PRO A 1 95 ? -7.600 9.436 22.763 1.00 89.50 95 PRO A N 1
ATOM 745 C CA . PRO A 1 95 ? -6.222 9.705 22.359 1.00 89.50 95 PRO A CA 1
ATOM 746 C C . PRO A 1 95 ? -5.594 8.528 21.601 1.00 89.50 95 PRO A C 1
ATOM 748 O O . PRO A 1 95 ? -5.773 7.367 21.964 1.00 89.50 95 PRO A O 1
ATOM 751 N N . TYR A 1 96 ? -4.807 8.812 20.556 1.00 83.75 96 TYR A N 1
ATOM 752 C CA . TYR A 1 96 ? -4.213 7.770 19.702 1.00 83.75 96 TYR A CA 1
ATOM 753 C C . TYR A 1 96 ? -3.478 6.686 20.504 1.00 83.75 96 TYR A C 1
ATOM 755 O O . TYR A 1 96 ? -3.640 5.501 20.230 1.00 83.75 96 TYR A O 1
ATOM 763 N N . SER A 1 97 ? -2.695 7.074 21.515 1.00 85.50 97 SER A N 1
ATOM 764 C CA . SER A 1 97 ? -1.974 6.133 22.377 1.00 85.50 97 SER A CA 1
ATOM 765 C C . SER A 1 97 ? -2.904 5.146 23.079 1.00 85.50 97 SER A C 1
ATOM 767 O O . SER A 1 97 ? -2.606 3.956 23.116 1.00 85.50 97 SER A O 1
ATOM 769 N N . GLU A 1 98 ? -4.038 5.618 23.590 1.00 89.69 98 GLU A N 1
ATOM 770 C CA . GLU A 1 98 ? -5.011 4.798 24.314 1.00 89.69 98 GLU A CA 1
ATOM 771 C C . GLU A 1 98 ? -5.744 3.844 23.371 1.00 89.69 98 GLU A C 1
ATOM 773 O O . GLU A 1 98 ? -5.884 2.661 23.687 1.00 89.69 98 GLU A O 1
ATOM 778 N N . ARG A 1 99 ? -6.085 4.300 22.156 1.00 89.81 99 ARG A N 1
ATOM 779 C CA . ARG A 1 99 ? -6.636 3.424 21.108 1.00 89.81 99 ARG A CA 1
ATOM 780 C C . ARG A 1 99 ? -5.701 2.269 20.785 1.00 89.81 99 ARG A C 1
ATOM 782 O O . ARG A 1 99 ? -6.141 1.126 20.697 1.00 89.81 99 ARG A O 1
ATOM 789 N N . MET A 1 100 ? -4.406 2.553 20.631 1.00 88.75 100 MET A N 1
ATOM 790 C CA . MET A 1 100 ? -3.420 1.521 20.306 1.00 88.75 100 MET A CA 1
ATOM 791 C C . MET A 1 100 ? -3.209 0.530 21.455 1.00 88.75 100 MET A C 1
ATOM 793 O O . MET A 1 100 ? -2.986 -0.649 21.187 1.00 88.75 100 MET A O 1
ATOM 797 N N . VAL A 1 101 ? -3.308 0.972 22.715 1.00 91.88 101 VAL A N 1
ATOM 798 C CA . VAL A 1 101 ? -3.253 0.081 23.887 1.00 91.88 101 VAL A CA 1
ATOM 799 C C . VAL A 1 101 ? -4.477 -0.834 23.929 1.00 91.88 101 VAL A C 1
ATOM 801 O O . VAL A 1 101 ? -4.316 -2.043 24.080 1.00 91.88 101 VAL A O 1
ATOM 804 N N . ALA A 1 102 ? -5.678 -0.287 23.729 1.00 91.25 102 ALA A N 1
ATOM 805 C CA . ALA A 1 102 ? -6.918 -1.061 23.715 1.00 91.25 102 ALA A CA 1
ATOM 806 C C . ALA A 1 102 ? -6.944 -2.087 22.569 1.00 91.25 102 ALA A C 1
ATOM 808 O O . ALA A 1 102 ? -7.167 -3.275 22.802 1.00 91.25 102 ALA A O 1
ATOM 809 N N . CYS A 1 103 ? -6.602 -1.667 21.346 1.00 91.19 103 CYS A N 1
ATOM 810 C CA . CYS A 1 103 ? -6.471 -2.584 20.211 1.00 91.19 103 CYS A CA 1
ATOM 811 C C . CYS A 1 103 ? -5.370 -3.628 20.454 1.00 91.19 103 CYS A C 1
ATOM 813 O O . CYS A 1 103 ? -5.514 -4.789 20.082 1.00 91.19 103 CYS A O 1
ATOM 815 N N . GLY A 1 104 ? -4.270 -3.236 21.103 1.00 91.25 104 GLY A N 1
ATOM 816 C CA . GLY A 1 104 ? -3.196 -4.145 21.494 1.00 91.25 104 GLY A CA 1
ATOM 817 C C . GLY A 1 104 ? -3.669 -5.231 22.460 1.00 91.25 104 GLY A C 1
ATOM 818 O O . GLY A 1 104 ? -3.336 -6.397 22.268 1.00 91.25 104 GLY A O 1
ATOM 819 N N . ALA A 1 105 ? -4.479 -4.879 23.461 1.00 93.38 105 ALA A N 1
ATOM 820 C CA . ALA A 1 105 ? -5.034 -5.840 24.412 1.00 93.38 105 ALA A CA 1
ATOM 821 C C . ALA A 1 105 ? -5.904 -6.894 23.711 1.00 93.38 105 ALA A C 1
ATOM 823 O O . ALA A 1 105 ? -5.687 -8.090 23.913 1.00 93.38 105 ALA A O 1
ATOM 824 N N . LEU A 1 106 ? -6.805 -6.463 22.820 1.00 93.06 106 LEU A N 1
ATOM 825 C CA . LEU A 1 106 ? -7.630 -7.371 22.015 1.00 93.06 106 LEU A CA 1
ATOM 826 C C . LEU A 1 106 ? -6.768 -8.244 21.083 1.00 93.06 106 LEU A C 1
ATOM 828 O O . LEU A 1 106 ? -6.982 -9.449 20.956 1.00 93.06 106 LEU A O 1
ATOM 832 N N . TRP A 1 107 ? -5.712 -7.670 20.502 1.00 92.12 107 TRP A N 1
ATOM 833 C CA . TRP A 1 107 ? -4.764 -8.411 19.669 1.00 92.12 107 TRP A CA 1
ATOM 834 C C . TRP A 1 107 ? -4.044 -9.532 20.424 1.00 92.12 107 TRP A C 1
ATOM 836 O O . TRP A 1 107 ? -3.797 -10.599 19.860 1.00 92.12 107 TRP A O 1
ATOM 846 N N . PHE A 1 108 ? -3.702 -9.324 21.696 1.00 90.56 108 PHE A N 1
ATOM 847 C CA . PHE A 1 108 ? -3.085 -10.371 22.511 1.00 90.56 108 PHE A CA 1
ATOM 848 C C . PHE A 1 108 ? -4.078 -11.463 22.924 1.00 90.56 108 PHE A C 1
ATOM 850 O O . PHE A 1 108 ? -3.677 -12.624 23.015 1.00 90.56 108 PHE A O 1
ATOM 857 N N . GLN A 1 109 ? -5.360 -11.130 23.101 1.00 92.06 109 GLN A N 1
ATOM 858 C CA . GLN A 1 109 ? -6.411 -12.099 23.442 1.00 92.06 109 GLN A CA 1
ATOM 859 C C . GLN A 1 109 ? -6.693 -13.108 22.315 1.00 92.06 109 GLN A C 1
ATOM 861 O O . GLN A 1 109 ? -7.008 -14.260 22.602 1.00 92.06 109 GLN A O 1
ATOM 866 N N . LEU A 1 110 ? -6.488 -12.731 21.046 1.00 87.25 110 LEU A N 1
ATOM 867 C CA . LEU A 1 110 ? -6.633 -13.619 19.877 1.00 87.25 110 LEU A CA 1
ATOM 868 C C . LEU A 1 110 ? -5.706 -14.853 19.889 1.00 87.25 110 LEU A C 1
ATOM 870 O O . LEU A 1 110 ? -5.945 -15.819 19.159 1.00 87.25 110 LEU A O 1
ATOM 874 N N . GLY A 1 111 ? -4.610 -14.819 20.654 1.00 89.31 111 GLY A N 1
ATOM 875 C CA . GLY A 1 111 ? -3.590 -15.869 20.637 1.00 89.31 111 GLY A CA 1
ATOM 876 C C . GLY A 1 111 ? -2.850 -15.982 19.294 1.00 89.31 111 GLY A C 1
ATOM 877 O O . GLY A 1 111 ? -3.033 -15.193 18.369 1.00 89.31 111 GLY A O 1
ATOM 878 N N . ASP A 1 112 ? -1.938 -16.946 19.159 1.00 85.06 112 ASP A N 1
ATOM 879 C CA . ASP A 1 112 ? -1.130 -17.078 17.932 1.00 85.06 112 ASP A CA 1
ATOM 880 C C . ASP A 1 112 ? -1.928 -17.573 16.722 1.00 85.06 112 ASP A C 1
ATOM 882 O O . ASP A 1 112 ? -1.666 -17.153 15.596 1.00 85.06 112 ASP A O 1
ATOM 886 N N . ALA A 1 113 ? -2.895 -18.468 16.936 1.00 83.38 113 ALA A N 1
ATOM 887 C CA . ALA A 1 113 ? -3.729 -18.996 15.860 1.00 83.38 113 ALA A CA 1
ATOM 888 C C . ALA A 1 113 ? -4.633 -17.902 15.269 1.00 83.38 113 ALA A C 1
ATOM 890 O O . ALA A 1 113 ? -4.596 -17.680 14.059 1.00 83.38 113 ALA A O 1
ATOM 891 N N . GLY A 1 114 ? -5.333 -17.145 16.123 1.00 84.06 114 GLY A N 1
ATOM 892 C CA . GLY A 1 114 ? -6.170 -16.025 15.693 1.00 84.06 114 GLY A CA 1
ATOM 893 C C . GLY A 1 114 ? -5.356 -14.928 15.011 1.00 84.06 114 GLY A C 1
ATOM 894 O O . GLY A 1 114 ? -5.746 -14.425 13.968 1.00 84.06 114 GLY A O 1
ATOM 895 N N . ARG A 1 115 ? -4.150 -14.612 15.496 1.00 87.69 115 ARG A N 1
ATOM 896 C CA . ARG A 1 115 ? -3.275 -13.616 14.845 1.00 87.69 115 ARG A CA 1
ATOM 897 C C . ARG A 1 115 ? -2.741 -14.041 13.471 1.00 87.69 115 ARG A C 1
ATOM 899 O O . ARG A 1 115 ? -2.422 -13.173 12.652 1.00 87.69 115 ARG A O 1
ATOM 906 N N . ARG A 1 116 ? -2.624 -15.348 13.198 1.00 85.44 116 ARG A N 1
ATOM 907 C CA . ARG A 1 116 ? -2.197 -15.860 11.881 1.00 85.44 116 ARG A CA 1
ATOM 908 C C . ARG A 1 116 ? -3.285 -15.741 10.822 1.00 85.44 116 ARG A C 1
ATOM 910 O O . ARG A 1 116 ? -2.929 -15.500 9.675 1.00 85.44 116 ARG A O 1
ATOM 917 N N . GLN A 1 117 ? -4.562 -15.844 11.192 1.00 84.88 117 GLN A N 1
ATOM 918 C CA . GLN A 1 117 ? -5.672 -15.720 10.236 1.00 84.88 117 GLN A CA 1
ATOM 919 C C . GLN A 1 117 ? -5.674 -14.343 9.546 1.00 84.88 117 GLN A C 1
ATOM 921 O O . GLN A 1 117 ? -5.946 -14.231 8.362 1.00 84.88 117 GLN A O 1
ATOM 926 N N . TRP A 1 118 ? -5.213 -13.303 10.249 1.00 83.19 118 TRP A N 1
ATOM 927 C CA . TRP A 1 118 ? -5.039 -11.944 9.725 1.00 83.19 118 TRP A CA 1
ATOM 928 C C . TRP A 1 118 ? -3.906 -11.802 8.691 1.00 83.19 118 TRP A C 1
ATOM 930 O O . TRP A 1 118 ? -3.670 -10.703 8.188 1.00 83.19 118 TRP A O 1
ATOM 940 N N . LYS A 1 119 ? -3.180 -12.889 8.398 1.00 79.44 119 LYS A N 1
ATOM 941 C CA . LYS A 1 119 ? -2.221 -12.998 7.290 1.00 79.44 119 LYS A CA 1
ATOM 942 C C . LYS A 1 119 ? -2.852 -13.609 6.036 1.00 79.44 119 LYS A C 1
ATOM 944 O O . LYS A 1 119 ? -2.283 -13.466 4.958 1.00 79.44 119 LYS A O 1
ATOM 949 N N . ASP A 1 120 ? -3.954 -14.334 6.194 1.00 81.75 120 ASP A N 1
ATOM 950 C CA . ASP A 1 120 ? -4.595 -15.073 5.115 1.00 81.75 120 ASP A CA 1
ATOM 951 C C . ASP A 1 120 ? -5.343 -14.114 4.181 1.00 81.75 120 ASP A C 1
ATOM 953 O O . ASP A 1 120 ? -6.121 -13.263 4.616 1.00 81.75 120 ASP A O 1
ATOM 957 N N . GLU A 1 121 ? -5.059 -14.226 2.887 1.00 70.69 121 GLU A N 1
ATOM 958 C CA . GLU A 1 121 ? -5.620 -13.354 1.861 1.00 70.69 121 GLU A CA 1
ATOM 959 C C . GLU A 1 121 ? -7.107 -13.640 1.646 1.00 70.69 121 GLU A C 1
ATOM 961 O O . GLU A 1 121 ? -7.887 -12.694 1.572 1.00 70.69 121 GLU A O 1
ATOM 966 N N . GLU A 1 122 ? -7.516 -14.912 1.651 1.00 77.12 122 GLU A N 1
ATOM 967 C CA . GLU A 1 122 ? -8.920 -15.295 1.452 1.00 77.12 122 GLU A CA 1
ATOM 968 C C . GLU A 1 122 ? -9.794 -14.825 2.622 1.00 77.12 122 GLU A C 1
ATOM 970 O O . GLU A 1 122 ? -10.915 -14.345 2.436 1.00 77.12 122 GLU A O 1
ATOM 975 N N . PHE A 1 123 ? -9.250 -14.884 3.841 1.00 81.81 123 PHE A N 1
ATOM 976 C CA . PHE A 1 123 ? -9.905 -14.356 5.034 1.00 81.81 123 PHE A CA 1
ATOM 977 C C . PHE A 1 123 ? -10.125 -12.843 4.934 1.00 81.81 123 PHE A C 1
ATOM 979 O O . PHE A 1 123 ? -11.242 -12.369 5.158 1.00 81.81 123 PHE A O 1
ATOM 986 N N . LEU A 1 124 ? -9.092 -12.080 4.562 1.00 79.38 124 LEU A N 1
ATOM 987 C CA . LEU A 1 124 ? -9.194 -10.626 4.414 1.00 79.38 124 LEU A CA 1
ATOM 988 C C . LEU A 1 124 ? -10.174 -10.231 3.304 1.00 79.38 124 LEU A C 1
ATOM 990 O O . LEU A 1 124 ? -10.970 -9.312 3.507 1.00 79.38 124 LEU A O 1
ATOM 994 N N . ASP A 1 125 ? -10.161 -10.942 2.176 1.00 73.56 125 ASP A N 1
ATOM 995 C CA . ASP A 1 125 ? -11.097 -10.712 1.074 1.00 73.56 125 ASP A CA 1
ATOM 996 C C . ASP A 1 125 ? -12.543 -11.010 1.506 1.00 73.56 125 ASP A C 1
ATOM 998 O O . ASP A 1 125 ? -13.455 -10.248 1.176 1.00 73.56 125 ASP A O 1
ATOM 1002 N N . SER A 1 126 ? -12.759 -12.038 2.337 1.00 79.19 126 SER A N 1
ATOM 1003 C CA . SER A 1 126 ? -14.078 -12.345 2.905 1.00 79.19 126 SER A CA 1
ATOM 1004 C C . SER A 1 126 ? -14.603 -11.248 3.842 1.00 79.19 126 SER A C 1
ATOM 1006 O O . SER A 1 126 ? -15.804 -10.974 3.856 1.00 79.19 126 SER A O 1
ATOM 1008 N N . ILE A 1 127 ? -13.725 -10.587 4.607 1.00 78.00 127 ILE A N 1
ATOM 1009 C CA . ILE A 1 127 ? -14.109 -9.470 5.483 1.00 78.00 127 ILE A CA 1
ATOM 1010 C C . ILE A 1 127 ? -14.366 -8.208 4.660 1.00 78.00 127 ILE A C 1
ATOM 1012 O O . ILE A 1 127 ? -15.346 -7.502 4.894 1.00 78.00 127 ILE A O 1
ATOM 1016 N N . ALA A 1 128 ? -13.508 -7.927 3.677 1.00 66.94 128 ALA A N 1
ATOM 1017 C CA . ALA A 1 128 ? -13.659 -6.776 2.797 1.00 66.94 128 ALA A CA 1
ATOM 1018 C C . ALA A 1 128 ? -14.964 -6.850 1.991 1.00 66.94 128 ALA A C 1
ATOM 1020 O O . ALA A 1 128 ? -15.652 -5.840 1.867 1.00 66.94 128 ALA A O 1
ATOM 1021 N N . ALA A 1 129 ? -15.340 -8.042 1.518 1.00 62.97 129 ALA A N 1
ATOM 1022 C CA . ALA A 1 129 ? -16.600 -8.271 0.816 1.00 62.97 129 ALA A CA 1
ATOM 1023 C C . ALA A 1 129 ? -17.838 -8.007 1.693 1.00 62.97 129 ALA A C 1
ATOM 1025 O O . ALA A 1 129 ? -18.852 -7.539 1.183 1.00 62.97 129 ALA A O 1
ATOM 1026 N N . LYS A 1 130 ? -17.758 -8.262 3.008 1.00 62.44 130 LYS A N 1
ATOM 1027 C CA . LYS A 1 130 ? -18.863 -8.037 3.960 1.00 62.44 130 LYS A CA 1
ATOM 1028 C C . LYS A 1 130 ? -19.094 -6.565 4.313 1.00 62.44 130 LYS A C 1
ATOM 1030 O O . LYS A 1 130 ? -20.192 -6.217 4.721 1.00 62.44 130 LYS A O 1
ATOM 1035 N N . ARG A 1 131 ? -18.078 -5.706 4.178 1.00 53.69 131 ARG A N 1
ATOM 1036 C CA . ARG A 1 131 ? -18.115 -4.287 4.589 1.00 53.69 131 ARG A CA 1
ATOM 1037 C C . ARG A 1 131 ? -18.395 -3.294 3.456 1.00 53.69 131 ARG A C 1
ATOM 1039 O O . ARG A 1 131 ? -18.239 -2.092 3.647 1.00 53.69 131 ARG A O 1
ATOM 1046 N N . ILE A 1 132 ? -18.810 -3.770 2.281 1.00 43.94 132 ILE A N 1
ATOM 1047 C CA . ILE A 1 132 ? -19.125 -2.918 1.117 1.00 43.94 132 ILE A CA 1
ATOM 1048 C C . ILE A 1 132 ? -20.304 -1.947 1.388 1.00 43.94 132 ILE A C 1
ATOM 1050 O O . ILE A 1 132 ? -20.502 -1.019 0.610 1.00 43.94 132 ILE A O 1
ATOM 1054 N N . ASP A 1 133 ? -20.992 -2.055 2.530 1.00 37.72 133 ASP A N 1
ATOM 1055 C CA . ASP A 1 133 ? -22.048 -1.119 2.948 1.00 37.72 133 ASP A CA 1
ATOM 1056 C C . ASP A 1 133 ? -21.571 0.085 3.798 1.00 37.72 133 ASP A C 1
ATOM 1058 O O . ASP A 1 133 ? -22.385 0.937 4.160 1.00 37.72 133 ASP A O 1
ATOM 1062 N N . ASP A 1 134 ? -20.274 0.224 4.102 1.00 40.16 134 ASP A N 1
ATOM 1063 C CA . ASP A 1 134 ? -19.788 1.359 4.899 1.00 40.16 134 ASP A CA 1
ATOM 1064 C C . ASP A 1 134 ? -19.599 2.619 4.029 1.00 40.16 134 ASP A C 1
ATOM 1066 O O . ASP A 1 134 ? -18.648 2.741 3.250 1.00 40.16 134 ASP A O 1
ATOM 1070 N N . ALA A 1 135 ? -20.523 3.572 4.196 1.00 39.16 135 ALA A N 1
ATOM 1071 C CA . ALA A 1 135 ? -20.460 4.940 3.689 1.00 39.16 135 ALA A CA 1
ATOM 1072 C C . ALA A 1 135 ? -19.070 5.573 3.885 1.00 39.16 135 ALA A C 1
ATOM 1074 O O . ALA A 1 135 ? -18.419 5.365 4.912 1.00 39.16 135 ALA A O 1
ATOM 1075 N N . GLU A 1 136 ? -18.636 6.352 2.886 1.00 37.75 136 GLU A N 1
ATOM 1076 C CA . GLU A 1 136 ? -17.345 7.045 2.833 1.00 37.75 136 GLU A CA 1
ATOM 1077 C C . GLU A 1 136 ? -16.963 7.650 4.191 1.00 37.75 136 GLU A C 1
ATOM 1079 O O . GLU A 1 136 ? -17.536 8.640 4.643 1.00 37.75 136 GLU A O 1
ATOM 1084 N N . ALA A 1 137 ? -15.972 7.048 4.851 1.00 42.94 137 ALA A N 1
ATOM 1085 C CA . ALA A 1 137 ? -15.367 7.644 6.028 1.00 42.94 137 ALA A CA 1
ATOM 1086 C C . ALA A 1 137 ? -14.696 8.962 5.614 1.00 42.94 137 ALA A C 1
ATOM 1088 O O . ALA A 1 137 ? -13.749 8.956 4.821 1.00 42.94 137 ALA A O 1
ATOM 1089 N N . GLU A 1 138 ? -15.197 10.074 6.156 1.00 36.56 138 GLU A N 1
ATOM 1090 C CA . GLU A 1 138 ? -14.639 11.415 5.979 1.00 36.56 138 GLU A CA 1
ATOM 1091 C C . GLU A 1 138 ? -13.114 11.407 6.217 1.00 36.56 138 GLU A C 1
ATOM 1093 O O . GLU A 1 138 ? -12.631 10.815 7.194 1.00 36.56 138 GLU A O 1
ATOM 1098 N N . PRO A 1 139 ? -12.323 12.029 5.324 1.00 37.28 139 PRO A N 1
ATOM 1099 C CA . PRO A 1 139 ? -10.872 11.983 5.390 1.00 37.28 139 PRO A CA 1
ATOM 1100 C C . PRO A 1 139 ? -10.366 12.654 6.671 1.00 37.28 139 PRO A C 1
ATOM 1102 O O . PRO A 1 139 ? -10.511 13.858 6.877 1.00 37.28 139 PRO A O 1
ATOM 1105 N N . VAL A 1 140 ? -9.715 11.865 7.527 1.00 45.56 140 VAL A N 1
ATOM 1106 C CA . VAL A 1 140 ? -9.042 12.369 8.731 1.00 45.56 140 VAL A CA 1
ATOM 1107 C C . VAL A 1 140 ? -7.967 13.390 8.320 1.00 45.56 140 VAL A C 1
ATOM 1109 O O . VAL A 1 140 ? -7.168 13.094 7.424 1.00 45.56 140 VAL A O 1
ATOM 1112 N N . PRO A 1 141 ? -7.884 14.570 8.969 1.00 36.41 141 PRO A N 1
ATOM 1113 C CA . PRO A 1 141 ? -6.870 15.569 8.663 1.00 36.41 141 PRO A CA 1
ATOM 1114 C C . PRO A 1 141 ? -5.464 14.986 8.797 1.00 36.41 141 PRO A C 1
ATOM 1116 O O . PRO A 1 141 ? -5.080 14.444 9.838 1.00 36.41 141 PRO A O 1
ATOM 1119 N N . GLN A 1 142 ? -4.683 15.115 7.729 1.00 46.47 142 GLN A N 1
ATOM 1120 C CA . GLN A 1 142 ? -3.336 14.575 7.639 1.00 46.47 142 GLN A CA 1
ATOM 1121 C C . GLN A 1 142 ? -2.387 15.339 8.568 1.00 46.47 142 GLN A C 1
ATOM 1123 O O . GLN A 1 142 ? -1.771 16.329 8.178 1.00 46.47 142 GLN A O 1
ATOM 1128 N N . SER A 1 143 ? -2.257 14.876 9.811 1.00 50.97 143 SER A N 1
ATOM 1129 C CA . SER A 1 143 ? -1.283 15.403 10.767 1.00 50.97 143 SER A CA 1
ATOM 1130 C C . SER A 1 143 ? -0.220 14.359 11.122 1.00 50.97 143 SER A C 1
ATOM 1132 O O . SER A 1 143 ? -0.501 13.174 11.287 1.00 50.97 143 SER A O 1
ATOM 1134 N N . TYR A 1 144 ? 1.016 14.861 11.221 1.00 41.09 144 TYR A N 1
ATOM 1135 C CA . TYR A 1 144 ? 2.295 14.204 11.521 1.00 41.09 144 TYR A CA 1
ATOM 1136 C C . TYR A 1 144 ? 3.041 13.539 10.354 1.00 41.09 144 TYR A C 1
ATOM 1138 O O . TYR A 1 144 ? 3.159 12.319 10.246 1.00 41.09 144 TYR A O 1
ATOM 11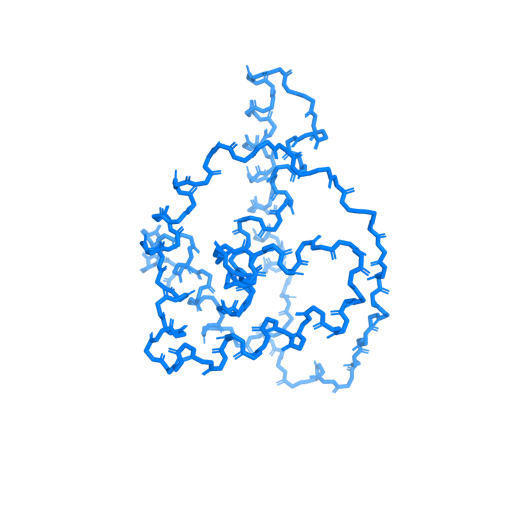46 N N . ARG A 1 145 ? 3.729 14.376 9.562 1.00 41.59 145 ARG A N 1
ATOM 1147 C CA . ARG A 1 145 ? 5.000 13.956 8.953 1.00 41.59 145 ARG A CA 1
ATOM 1148 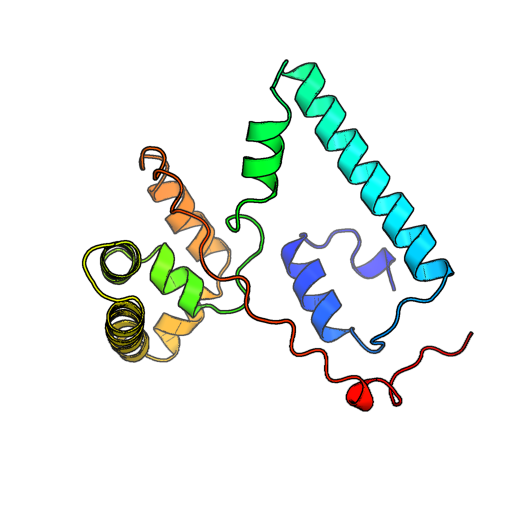C C . ARG A 1 145 ? 5.982 13.646 10.086 1.00 41.59 145 ARG A C 1
ATOM 1150 O O . ARG A 1 145 ? 6.362 14.543 10.837 1.00 41.59 145 ARG A O 1
ATOM 1157 N N . ARG A 1 146 ? 6.389 12.384 10.233 1.00 46.44 146 ARG A N 1
ATOM 1158 C CA . ARG A 1 146 ? 7.548 12.049 11.072 1.00 46.44 146 ARG A CA 1
ATOM 1159 C C . ARG A 1 146 ? 8.801 12.649 10.416 1.00 46.44 146 ARG A C 1
ATOM 1161 O O . ARG A 1 146 ? 8.920 12.542 9.197 1.00 46.44 146 ARG A O 1
ATOM 1168 N N . PRO A 1 147 ? 9.732 13.257 11.174 1.00 44.56 147 PRO A N 1
ATOM 1169 C CA . PRO A 1 147 ? 11.017 13.663 10.623 1.00 44.56 147 PRO A CA 1
ATOM 1170 C C . PRO A 1 147 ? 11.750 12.432 10.100 1.00 44.56 147 PRO A C 1
ATOM 1172 O O . PRO A 1 147 ? 11.854 11.418 10.800 1.00 44.56 147 PRO A O 1
ATOM 1175 N N . ASP A 1 148 ? 12.239 12.533 8.873 1.00 48.50 148 ASP A N 1
ATOM 1176 C CA . ASP A 1 148 ? 12.942 11.464 8.185 1.00 48.50 148 ASP A CA 1
ATOM 1177 C C . ASP A 1 148 ? 14.262 11.177 8.921 1.00 48.50 148 ASP A C 1
ATOM 1179 O O . ASP A 1 148 ? 15.209 11.964 8.877 1.00 48.50 148 ASP A O 1
ATOM 1183 N N . ARG A 1 149 ? 14.334 10.075 9.679 1.00 51.56 149 ARG A N 1
ATOM 1184 C CA . ARG A 1 149 ? 15.570 9.657 10.366 1.00 51.56 149 ARG A CA 1
ATOM 1185 C C . ARG A 1 149 ? 16.465 8.885 9.397 1.00 51.56 149 ARG A C 1
ATOM 1187 O O . ARG A 1 149 ? 16.801 7.724 9.635 1.00 51.56 149 ARG A O 1
ATOM 1194 N N . LEU A 1 150 ? 16.862 9.532 8.306 1.00 50.28 150 LEU A N 1
ATOM 1195 C CA . LEU A 1 150 ? 17.853 9.016 7.364 1.00 50.28 150 LEU A CA 1
ATOM 1196 C C . LEU A 1 150 ? 19.221 8.906 8.061 1.00 50.28 150 LEU A C 1
ATOM 1198 O O . LEU A 1 150 ? 19.954 9.881 8.205 1.00 50.28 150 LEU A O 1
ATOM 1202 N N . LYS A 1 151 ? 19.588 7.701 8.518 1.00 54.03 151 LYS A N 1
ATOM 1203 C CA . LYS A 1 151 ? 20.936 7.420 9.042 1.00 54.03 151 LYS A CA 1
ATOM 1204 C C . LYS A 1 151 ? 21.892 7.121 7.887 1.00 54.03 151 LYS A C 1
ATOM 1206 O O . LYS A 1 151 ? 21.970 5.981 7.439 1.00 54.03 151 LYS A O 1
ATOM 1211 N N . LEU A 1 152 ? 22.637 8.132 7.437 1.00 52.50 152 LEU A N 1
ATOM 1212 C CA . LEU A 1 152 ? 23.585 8.078 6.307 1.00 52.50 152 LEU A CA 1
ATOM 1213 C C . LEU A 1 152 ? 24.678 6.991 6.431 1.00 52.50 152 LEU A C 1
ATOM 1215 O O . LEU A 1 152 ? 25.208 6.513 5.432 1.00 52.50 152 LEU A O 1
ATOM 1219 N N . THR A 1 153 ? 24.997 6.554 7.651 1.00 54.25 153 THR A N 1
ATOM 1220 C CA . THR A 1 153 ? 26.111 5.635 7.946 1.00 54.25 153 THR A CA 1
ATOM 1221 C C . THR A 1 153 ? 25.792 4.149 7.744 1.00 54.25 153 THR A C 1
ATOM 1223 O O . THR A 1 153 ? 26.712 3.337 7.691 1.00 54.25 153 THR A O 1
ATOM 1226 N N . ALA A 1 154 ? 24.520 3.773 7.573 1.00 51.78 154 ALA A N 1
ATOM 1227 C CA . ALA A 1 154 ? 24.114 2.382 7.326 1.00 51.78 154 ALA A CA 1
ATOM 1228 C C . ALA A 1 154 ? 24.324 1.914 5.863 1.00 51.78 154 ALA A C 1
ATOM 1230 O O . ALA A 1 154 ? 24.128 0.741 5.552 1.00 51.78 154 ALA A O 1
ATOM 1231 N N . TRP A 1 155 ? 24.731 2.812 4.957 1.00 52.34 155 TRP A N 1
ATOM 1232 C CA . TRP A 1 155 ? 24.577 2.653 3.501 1.00 52.34 155 TRP A CA 1
ATOM 1233 C C . TRP A 1 155 ? 25.844 2.226 2.749 1.00 52.34 155 TRP A C 1
ATOM 1235 O O . TRP A 1 155 ? 25.848 2.207 1.520 1.00 52.34 155 TRP A O 1
ATOM 1245 N N . THR A 1 156 ? 26.930 1.902 3.452 1.00 53.34 156 THR A N 1
ATOM 1246 C CA . THR A 1 156 ? 28.236 1.605 2.834 1.00 53.34 156 THR A CA 1
ATOM 1247 C C . THR A 1 156 ? 28.475 0.126 2.527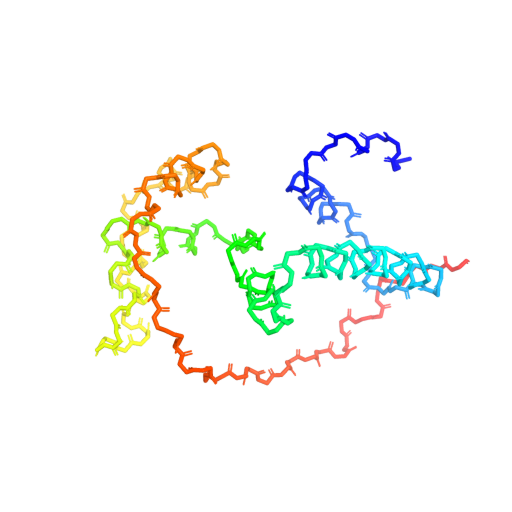 1.00 53.34 156 THR A C 1
ATOM 1249 O O . THR A 1 156 ? 29.458 -0.189 1.867 1.00 53.34 156 THR A O 1
ATOM 1252 N N . ARG A 1 157 ? 27.606 -0.798 2.969 1.00 52.16 157 ARG A N 1
ATOM 1253 C CA . ARG A 1 157 ? 27.918 -2.245 2.949 1.00 52.16 157 ARG A CA 1
ATOM 1254 C C . ARG A 1 157 ? 27.135 -3.102 1.945 1.00 52.16 157 ARG A C 1
ATOM 1256 O O . ARG A 1 157 ? 27.414 -4.290 1.858 1.00 52.16 157 ARG A O 1
ATOM 1263 N N . LYS A 1 158 ? 26.190 -2.540 1.178 1.00 51.66 158 LYS A N 1
ATOM 1264 C C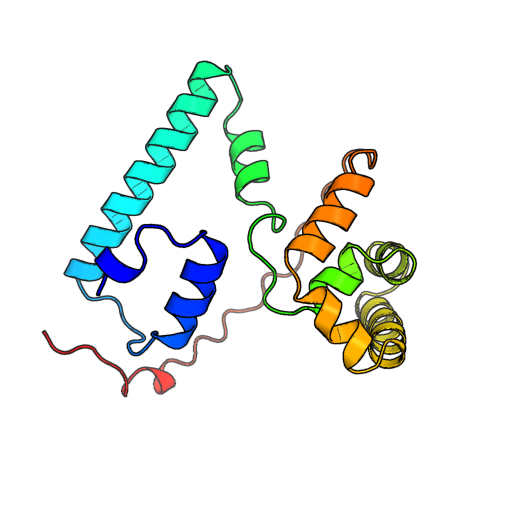A . LYS A 1 158 ? 25.365 -3.298 0.210 1.00 51.66 158 LYS A CA 1
ATOM 1265 C C . LYS A 1 158 ? 25.187 -2.550 -1.114 1.00 51.66 158 LYS A C 1
ATOM 1267 O O . LYS A 1 158 ? 24.109 -2.039 -1.419 1.00 51.66 158 LYS A O 1
ATOM 1272 N N . ILE A 1 159 ? 26.283 -2.444 -1.860 1.00 58.12 159 ILE A N 1
ATOM 1273 C CA . ILE A 1 159 ? 26.343 -1.816 -3.185 1.00 58.12 159 ILE A CA 1
ATOM 1274 C C . ILE A 1 159 ? 26.439 -2.934 -4.228 1.00 58.12 159 ILE A C 1
ATOM 1276 O O . ILE A 1 159 ? 27.342 -3.766 -4.142 1.00 58.12 159 ILE A O 1
ATOM 1280 N N . LYS A 1 160 ? 25.514 -2.945 -5.192 1.00 52.28 160 LYS A N 1
ATOM 1281 C CA . LYS A 1 160 ? 25.615 -3.755 -6.413 1.00 52.28 160 LYS A CA 1
ATOM 1282 C C . LYS A 1 160 ? 26.773 -3.179 -7.235 1.00 52.28 160 LYS A C 1
ATOM 1284 O O . LYS A 1 160 ? 26.789 -1.973 -7.471 1.00 52.28 160 LYS A O 1
ATOM 1289 N N . ARG A 1 161 ? 27.787 -3.989 -7.546 1.00 55.97 161 ARG A N 1
ATOM 1290 C CA . ARG A 1 161 ? 28.901 -3.567 -8.410 1.00 55.97 161 ARG A CA 1
ATOM 1291 C C . ARG A 1 161 ? 28.470 -3.770 -9.862 1.00 55.97 161 ARG A C 1
ATOM 1293 O O . ARG A 1 161 ? 27.873 -4.807 -10.146 1.00 55.97 161 ARG A O 1
ATOM 1300 N N . GLU A 1 162 ? 28.717 -2.756 -10.688 1.00 50.19 162 GLU A N 1
ATOM 1301 C CA . GLU A 1 162 ? 28.519 -2.783 -12.147 1.00 50.19 162 GLU A CA 1
ATOM 1302 C C . GLU A 1 162 ? 29.420 -3.830 -12.812 1.00 50.19 162 GLU A C 1
ATOM 1304 O O . GLU A 1 162 ? 30.571 -4.004 -12.337 1.00 50.19 162 GLU A O 1
#

Organism: NCBI:txid1165861

Foldseek 3Di:
DCVVCVPPPPVVVVVVCVVPVQFDDADPVSVVVVVVVVVVVVVVLVVVCVVVVHDVPVSCCVVVPCPPVPDPALLVLCCCQPPVNNCLCPDPVDPNVVSCVVSVVVCVVCPPVNSVCSVDPVSSVVSVVVCPPDDDDDDDPDDDDDPPPPPVVVRDPGDDDD